Protein AF-A0A3D4TGB8-F1 (afdb_monomer_lite)

Secondary structure (DSSP, 8-state):
-HHHHHHHHHHTTPPPPSS------HHHHHHHHHHSS------HHHHHHHHHTTS----S-----PPPPP-----TTPPPPHHHHHHHHHHHHHHHHH-TTPPPP---

Foldseek 3Di:
DVVLLVVLCVVVVHDDDPDDDDDPDVVVVLVDVQPDVDDDDDDCVSCVVCVVVVSDDDDPDDSVDDDPDDDDDDDPPDDDDPVRVVVNVVVVVVCCVVPVPDDHPDDD

pLDDT: mean 86.69, std 12.25, range [35.31, 96.75]

Sequence (108 aa):
LRDRLTALFLSHGLEQPAETVETLDMPVVASLLLNNDMVVALPVEAVQPYMDAGLLKALPFDLGVSMDSFGIVTRKRHQLSPGADAMLLALREAAASIYPHYRAPSHG

Structure (mmCIF, N/CA/C/O backbone):
data_AF-A0A3D4TGB8-F1
#
_entry.id   AF-A0A3D4TGB8-F1
#
loop_
_atom_site.group_PDB
_atom_site.id
_atom_site.type_symbol
_atom_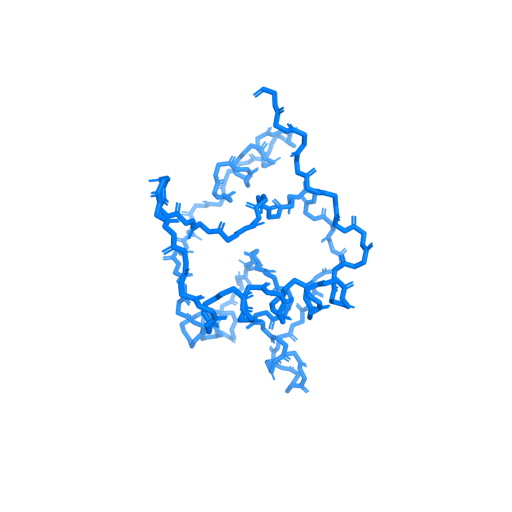site.label_atom_id
_atom_site.label_alt_id
_atom_site.label_comp_id
_atom_site.label_asym_id
_atom_site.label_entity_id
_atom_site.label_seq_id
_atom_site.pdbx_PDB_ins_code
_atom_site.Cartn_x
_atom_site.Cartn_y
_atom_site.Cartn_z
_atom_site.occupancy
_atom_site.B_iso_or_equiv
_atom_site.auth_seq_id
_atom_site.auth_comp_id
_atom_site.auth_asym_id
_atom_site.auth_atom_id
_atom_site.pdbx_PDB_model_num
ATOM 1 N N . LEU A 1 1 ? -2.145 12.079 -2.121 1.00 79.44 1 LEU A N 1
ATOM 2 C CA . LEU A 1 1 ? -2.998 11.351 -1.146 1.00 79.44 1 LEU A CA 1
ATOM 3 C C . LEU A 1 1 ? -3.542 12.283 -0.067 1.00 79.44 1 LEU A C 1
ATOM 5 O O . LEU A 1 1 ? -4.756 12.388 0.026 1.00 79.44 1 LEU A O 1
ATOM 9 N N . ARG A 1 2 ? -2.686 12.992 0.683 1.00 83.56 2 ARG A N 1
ATOM 10 C CA . ARG A 1 2 ? -3.095 13.956 1.721 1.00 83.56 2 ARG A CA 1
ATOM 11 C C . ARG A 1 2 ? -4.207 14.912 1.273 1.00 83.56 2 ARG A C 1
ATOM 13 O O . ARG A 1 2 ? -5.279 14.886 1.857 1.00 83.56 2 ARG A O 1
ATOM 20 N N . ASP A 1 3 ? -4.009 15.629 0.169 1.00 86.88 3 ASP A N 1
ATOM 21 C CA . ASP A 1 3 ? -5.017 16.573 -0.346 1.00 86.88 3 ASP A CA 1
ATOM 22 C C . ASP A 1 3 ? -6.357 15.903 -0.691 1.00 86.88 3 ASP A C 1
ATOM 24 O O . ASP A 1 3 ? -7.417 16.501 -0.530 1.00 86.88 3 ASP A O 1
ATOM 28 N N . ARG A 1 4 ? -6.329 14.635 -1.131 1.00 85.81 4 ARG A N 1
ATOM 29 C CA . ARG A 1 4 ? -7.546 13.859 -1.424 1.00 85.81 4 ARG A CA 1
ATOM 30 C C . ARG A 1 4 ? -8.286 13.475 -0.158 1.00 85.81 4 ARG A C 1
ATOM 32 O O . ARG A 1 4 ? -9.505 13.566 -0.134 1.00 85.81 4 ARG A O 1
ATOM 39 N N . LEU A 1 5 ? -7.558 13.071 0.882 1.00 87.88 5 LEU A N 1
ATOM 40 C CA . LEU A 1 5 ? -8.139 12.817 2.196 1.00 87.88 5 LEU A CA 1
ATOM 41 C C . LEU A 1 5 ? -8.747 14.102 2.755 1.00 87.88 5 LEU A C 1
ATOM 43 O O . LEU A 1 5 ? -9.914 14.099 3.125 1.00 87.88 5 LEU A O 1
ATOM 47 N N . THR A 1 6 ? -8.015 15.217 2.722 1.00 89.44 6 THR A N 1
ATOM 48 C CA . THR A 1 6 ? -8.538 16.532 3.113 1.00 89.44 6 THR A CA 1
ATOM 49 C C . THR A 1 6 ? -9.838 16.860 2.375 1.00 89.44 6 THR A C 1
ATOM 51 O O . THR A 1 6 ? -10.837 17.188 3.013 1.00 89.44 6 THR A O 1
ATOM 54 N N . ALA A 1 7 ? -9.861 16.713 1.048 1.00 89.00 7 ALA A N 1
ATOM 55 C CA . ALA A 1 7 ? -11.064 16.936 0.251 1.00 89.00 7 ALA A CA 1
ATOM 56 C C . ALA A 1 7 ? -12.208 15.974 0.620 1.00 89.00 7 ALA A C 1
ATOM 58 O O . ALA A 1 7 ? -13.359 16.403 0.679 1.00 89.00 7 ALA A O 1
ATOM 59 N N . LEU A 1 8 ? -11.908 14.704 0.913 1.00 88.88 8 LEU A N 1
ATOM 60 C CA . LEU A 1 8 ? -12.896 13.713 1.337 1.00 88.88 8 LEU A CA 1
ATOM 61 C C . LEU A 1 8 ? -13.574 14.126 2.650 1.00 88.88 8 LEU A C 1
ATOM 63 O O . LEU A 1 8 ? -14.803 14.189 2.683 1.00 88.88 8 LEU A O 1
ATOM 67 N N . PHE A 1 9 ? -12.803 14.465 3.689 1.00 91.12 9 PHE A N 1
ATOM 68 C CA . PHE A 1 9 ? -13.351 14.936 4.970 1.00 91.12 9 PHE A CA 1
ATOM 69 C C . PHE A 1 9 ? -14.224 16.183 4.773 1.00 91.12 9 PHE A C 1
ATOM 71 O O . PHE A 1 9 ? -15.385 16.198 5.186 1.00 91.12 9 PHE A O 1
ATOM 78 N N . LEU A 1 10 ? -13.712 17.183 4.046 1.00 91.50 10 LEU A N 1
ATOM 79 C CA . LEU A 1 10 ? -14.440 18.424 3.774 1.00 91.50 10 LEU A CA 1
ATOM 80 C C . LEU A 1 10 ? -15.739 18.187 2.991 1.00 91.50 10 LEU A C 1
ATOM 82 O O . LEU A 1 10 ? -16.764 18.784 3.315 1.00 91.50 10 LEU A O 1
ATOM 86 N N . SER A 1 11 ? -15.729 17.296 1.994 1.00 91.38 11 SER A N 1
ATOM 87 C CA . SER A 1 11 ? -16.925 16.969 1.202 1.00 91.38 11 SER A CA 1
ATOM 88 C C . SER A 1 11 ? -18.041 16.315 2.025 1.00 91.38 11 SER A C 1
ATOM 90 O O . SER A 1 11 ? -19.209 16.431 1.662 1.00 91.38 11 SER A O 1
ATOM 92 N N . HIS A 1 12 ? -17.695 15.689 3.154 1.00 91.56 12 HIS A N 1
ATOM 93 C CA . HIS A 1 12 ? -18.641 15.097 4.101 1.00 91.56 12 HIS A CA 1
ATOM 94 C C . HIS A 1 12 ? -18.993 16.040 5.266 1.00 91.56 12 HIS A C 1
ATOM 96 O O . HIS A 1 12 ? -19.692 15.629 6.189 1.00 91.56 12 HIS A O 1
ATOM 102 N N . GLY A 1 13 ? -18.521 17.294 5.248 1.00 94.69 13 GLY A N 1
ATOM 103 C CA . GLY A 1 13 ? -18.745 18.257 6.331 1.00 94.69 13 GLY A CA 1
ATOM 104 C C . GLY A 1 13 ? -18.023 17.900 7.634 1.00 94.69 13 GLY A C 1
ATOM 105 O O . GLY A 1 13 ? -18.428 18.359 8.699 1.00 94.69 13 GLY A O 1
ATOM 106 N N . LEU A 1 14 ? -16.981 17.069 7.557 1.00 93.56 14 LEU A N 1
ATOM 107 C CA . LEU A 1 14 ? -16.178 16.654 8.700 1.00 93.56 14 LEU A CA 1
ATOM 108 C C . LEU A 1 14 ? -14.954 17.559 8.855 1.00 93.56 14 LEU A C 1
ATOM 110 O O . LEU A 1 14 ? -14.363 18.018 7.873 1.00 93.56 14 LEU A O 1
ATOM 114 N N . GLU A 1 15 ? -14.536 17.764 10.101 1.00 92.75 15 GLU A N 1
ATOM 115 C CA . GLU A 1 15 ? -13.229 18.344 10.391 1.00 92.75 15 GLU A CA 1
ATOM 116 C C . GLU A 1 15 ? -12.115 17.368 9.995 1.00 92.75 15 GLU A C 1
ATOM 118 O O . GLU A 1 15 ? -12.282 16.146 10.009 1.00 92.75 15 GLU A O 1
ATOM 123 N N . GLN A 1 16 ? -10.962 17.917 9.620 1.00 90.06 16 GLN A N 1
ATOM 124 C CA . GLN A 1 16 ? -9.788 17.100 9.341 1.00 90.06 16 GLN A CA 1
ATOM 125 C C . GLN A 1 16 ? -9.225 16.517 10.645 1.00 90.06 16 GLN A C 1
ATOM 127 O O . GLN A 1 16 ? -9.309 17.175 11.685 1.00 90.06 16 GLN A O 1
ATOM 132 N N . PRO A 1 17 ? -8.592 15.331 10.603 1.00 89.06 17 PRO A N 1
ATOM 133 C CA . PRO A 1 17 ? -7.894 14.792 11.765 1.00 89.06 17 PRO A CA 1
ATOM 134 C C . PRO A 1 17 ? -6.818 15.774 12.253 1.00 89.06 17 PRO A C 1
ATOM 136 O O . PRO A 1 17 ? -6.001 16.234 11.456 1.00 89.06 17 PRO A O 1
ATOM 139 N N . ALA A 1 18 ? -6.821 16.094 13.549 1.00 86.44 18 ALA A N 1
ATOM 140 C CA . ALA A 1 18 ? -5.849 17.015 14.144 1.00 86.44 18 ALA A CA 1
ATOM 141 C C . ALA A 1 18 ? -4.474 16.356 14.359 1.00 86.44 18 ALA A C 1
ATOM 143 O O . ALA A 1 18 ? -3.441 16.959 14.082 1.00 86.44 18 ALA A O 1
ATOM 144 N N . GLU A 1 19 ? -4.470 15.095 14.798 1.00 90.56 19 GLU A N 1
ATOM 145 C CA . GLU A 1 19 ? -3.261 14.336 15.127 1.00 90.56 19 GLU A CA 1
ATOM 146 C C . GLU A 1 19 ? -2.891 13.402 13.970 1.00 90.56 19 GLU A C 1
ATOM 148 O O . GLU A 1 19 ? -3.370 12.271 13.870 1.00 90.56 19 GLU A O 1
ATOM 153 N N . THR A 1 20 ? -2.055 13.892 13.052 1.00 92.81 20 THR A N 1
ATOM 154 C CA . THR A 1 20 ? -1.636 13.140 11.858 1.00 92.81 20 THR A CA 1
ATOM 155 C C . THR A 1 20 ? -0.139 12.876 11.841 1.00 92.81 20 THR A C 1
ATOM 157 O O . THR A 1 20 ? 0.654 13.772 12.125 1.00 92.81 20 THR A O 1
ATOM 160 N N . VAL A 1 21 ? 0.246 11.682 11.391 1.00 93.62 21 VAL A N 1
ATOM 161 C CA . VAL A 1 21 ? 1.637 11.317 11.098 1.00 93.62 21 VAL A CA 1
ATOM 162 C C . VAL A 1 21 ? 1.762 10.983 9.614 1.00 93.62 21 VAL A C 1
ATOM 164 O O . VAL A 1 21 ? 0.959 10.224 9.075 1.00 93.62 21 VAL A O 1
ATOM 167 N N . GLU A 1 22 ? 2.784 11.530 8.955 1.00 91.44 22 GLU A N 1
ATOM 168 C CA . GLU A 1 22 ? 3.125 11.225 7.564 1.00 91.44 22 GLU A CA 1
ATOM 169 C C . GLU A 1 22 ? 4.484 10.517 7.527 1.00 91.44 22 GLU A C 1
ATOM 171 O O . GLU A 1 22 ? 5.508 11.090 7.897 1.00 91.44 22 GLU A O 1
ATOM 176 N N . THR A 1 23 ? 4.494 9.245 7.129 1.00 91.12 23 THR A N 1
ATOM 177 C CA . THR A 1 23 ? 5.712 8.433 7.038 1.00 91.12 23 THR A CA 1
ATOM 178 C C . THR A 1 23 ? 5.545 7.308 6.020 1.00 91.12 23 THR A C 1
ATOM 180 O O . THR A 1 23 ? 4.435 6.838 5.773 1.00 91.12 23 THR A O 1
ATOM 183 N N . LEU A 1 24 ? 6.662 6.869 5.440 1.00 88.19 24 LEU A N 1
ATOM 184 C CA . LEU A 1 24 ? 6.748 5.681 4.583 1.00 88.19 24 LEU A CA 1
ATOM 185 C C . LEU A 1 24 ? 7.402 4.490 5.304 1.00 88.19 24 LEU A C 1
ATOM 187 O O . LEU A 1 24 ? 7.548 3.417 4.723 1.00 88.19 24 LEU A O 1
ATOM 191 N N . ASP A 1 25 ? 7.817 4.676 6.557 1.00 93.94 25 ASP A N 1
ATOM 192 C CA . ASP A 1 25 ? 8.476 3.654 7.367 1.00 93.94 25 ASP A CA 1
ATOM 193 C C . ASP A 1 25 ? 7.434 2.672 7.931 1.00 93.94 25 ASP A C 1
ATOM 195 O O . ASP A 1 25 ? 6.683 2.997 8.853 1.00 93.94 25 ASP A O 1
ATOM 199 N N . MET A 1 26 ? 7.368 1.468 7.352 1.00 92.94 26 MET A N 1
ATOM 200 C CA . MET A 1 26 ? 6.401 0.438 7.752 1.00 92.94 26 MET A CA 1
ATOM 201 C C . MET A 1 26 ? 6.555 -0.022 9.211 1.00 92.94 26 MET A C 1
ATOM 203 O O . MET A 1 26 ? 5.532 -0.133 9.887 1.00 92.94 26 MET A O 1
ATOM 207 N N . PRO A 1 27 ? 7.770 -0.249 9.750 1.00 93.19 27 PRO A N 1
ATOM 208 C CA . PRO A 1 27 ? 7.958 -0.445 11.188 1.00 93.19 27 PRO A CA 1
ATOM 209 C C . PRO A 1 27 ? 7.326 0.649 12.062 1.00 93.19 27 PRO A C 1
ATOM 211 O O . PRO A 1 27 ? 6.670 0.328 13.057 1.00 93.19 27 PRO A O 1
ATOM 214 N N . VAL A 1 28 ? 7.472 1.926 11.691 1.00 95.75 28 VAL A N 1
ATOM 215 C CA . VAL A 1 28 ? 6.847 3.040 12.428 1.00 95.75 28 VAL A CA 1
ATOM 216 C C . VAL A 1 28 ? 5.323 3.000 12.305 1.00 95.75 28 VAL A C 1
ATOM 218 O O . VAL A 1 28 ? 4.637 3.125 13.320 1.00 95.75 28 VAL A O 1
ATOM 221 N N . VAL A 1 29 ? 4.785 2.770 11.101 1.00 95.56 29 VAL A N 1
ATOM 222 C CA . VAL A 1 29 ? 3.334 2.617 10.879 1.00 95.56 29 VAL A CA 1
ATOM 223 C C . VAL A 1 29 ? 2.771 1.495 11.749 1.00 95.56 29 VAL A C 1
ATOM 225 O O . VAL A 1 29 ? 1.819 1.718 12.494 1.00 95.56 29 VAL A O 1
ATOM 228 N N . ALA A 1 30 ? 3.380 0.309 11.709 1.00 94.94 30 ALA A N 1
ATOM 229 C CA . ALA A 1 30 ? 2.940 -0.838 12.494 1.00 94.94 30 ALA A CA 1
ATOM 230 C C . ALA A 1 30 ? 2.965 -0.534 13.999 1.00 94.94 30 ALA A C 1
ATOM 232 O O . ALA A 1 30 ? 1.998 -0.825 14.696 1.00 94.94 30 ALA A O 1
ATOM 233 N N . SER A 1 31 ? 4.032 0.102 14.494 1.00 95.88 31 SER A N 1
ATOM 234 C CA . SER A 1 31 ? 4.126 0.508 15.899 1.00 95.88 31 SER A CA 1
ATOM 235 C C . SER A 1 31 ? 3.011 1.482 16.298 1.00 95.88 31 SER A C 1
ATOM 237 O O . SER A 1 31 ? 2.379 1.291 17.337 1.00 95.88 31 SER A O 1
ATOM 239 N N . LEU A 1 32 ? 2.716 2.492 15.474 1.00 96.31 32 LEU A N 1
ATOM 240 C CA . LEU A 1 32 ? 1.661 3.464 15.771 1.00 96.31 32 LEU A CA 1
ATOM 241 C C . LEU A 1 32 ? 0.275 2.812 15.811 1.00 96.31 32 LEU A C 1
ATOM 243 O O . LEU A 1 32 ? -0.458 3.054 16.766 1.00 96.31 32 LEU A O 1
ATOM 247 N N . LEU A 1 33 ? -0.045 1.953 14.838 1.00 95.62 33 LEU A N 1
ATOM 248 C CA . LEU A 1 33 ? -1.330 1.245 14.765 1.00 95.62 33 LEU A CA 1
ATOM 249 C C . LEU A 1 33 ? -1.514 0.217 15.889 1.00 95.62 33 LEU A C 1
ATOM 251 O O . LEU A 1 33 ? -2.624 0.025 16.369 1.00 95.62 33 LEU A O 1
ATOM 255 N N . LEU A 1 34 ? -0.442 -0.463 16.305 1.00 95.69 34 LEU A N 1
ATOM 256 C CA . LEU A 1 34 ? -0.513 -1.478 17.361 1.00 95.69 34 LEU A CA 1
ATOM 257 C C . LEU A 1 34 ? -0.635 -0.874 18.763 1.00 95.69 34 LEU A C 1
ATOM 259 O O . LEU A 1 34 ? -1.148 -1.533 19.664 1.00 95.69 34 LEU A O 1
ATOM 263 N N . ASN A 1 35 ? -0.141 0.350 18.962 1.00 96.56 35 ASN A N 1
ATOM 264 C CA . ASN A 1 35 ? -0.070 0.975 20.284 1.00 96.56 35 ASN A CA 1
ATOM 265 C C . ASN A 1 35 ? -1.063 2.129 20.480 1.00 96.56 35 ASN A C 1
ATOM 267 O O . ASN A 1 35 ? -1.150 2.655 21.587 1.00 96.56 35 ASN A O 1
ATOM 271 N N . ASN A 1 36 ? -1.793 2.544 19.441 1.00 95.06 36 ASN A N 1
ATOM 272 C CA . ASN A 1 36 ? -2.718 3.676 19.496 1.00 95.06 36 ASN A CA 1
ATOM 273 C C . ASN A 1 36 ? -3.962 3.408 18.645 1.00 95.06 36 ASN A C 1
ATOM 275 O O . ASN A 1 36 ? -3.947 2.570 17.747 1.00 95.06 36 ASN A O 1
ATOM 279 N N . ASP A 1 37 ? -5.020 4.179 18.885 1.00 93.62 37 ASP A N 1
ATOM 280 C CA . ASP A 1 37 ? -6.244 4.146 18.079 1.00 93.62 37 ASP A CA 1
ATOM 281 C C . ASP A 1 37 ? -6.081 5.014 16.820 1.00 93.62 37 ASP A C 1
ATOM 283 O O . ASP A 1 37 ? -6.618 6.117 16.704 1.00 93.62 37 ASP A O 1
ATOM 287 N N . MET A 1 38 ? -5.222 4.553 15.910 1.00 94.81 38 MET A N 1
ATOM 288 C CA . MET A 1 38 ? -4.930 5.226 14.647 1.00 94.81 38 MET A CA 1
ATOM 289 C C . MET A 1 38 ? -5.404 4.395 13.459 1.00 94.81 38 MET A C 1
ATOM 291 O O . MET A 1 38 ? -5.429 3.167 13.485 1.00 94.81 38 MET A O 1
ATOM 295 N N . VAL A 1 39 ? -5.714 5.089 12.367 1.00 93.25 39 VAL A N 1
ATOM 296 C CA . VAL A 1 39 ? -5.995 4.488 11.063 1.00 93.25 39 VAL A CA 1
ATOM 297 C C . VAL A 1 39 ? -5.038 5.056 10.027 1.00 93.25 39 VAL A C 1
ATOM 299 O O . VAL A 1 39 ? -4.578 6.192 10.139 1.00 93.25 39 VAL A O 1
ATOM 302 N N . VAL A 1 40 ? -4.740 4.269 8.998 1.00 92.44 40 VAL A N 1
ATOM 303 C CA . VAL A 1 40 ? -3.848 4.681 7.915 1.00 92.44 40 VAL A CA 1
ATOM 304 C C . VAL A 1 40 ? -4.431 4.282 6.566 1.00 92.44 40 VAL A C 1
ATOM 306 O O . VAL A 1 40 ? -5.010 3.208 6.413 1.00 92.44 40 VAL A O 1
ATOM 309 N N . ALA A 1 41 ? -4.272 5.160 5.579 1.00 89.69 41 ALA A N 1
ATOM 310 C CA . ALA A 1 41 ? -4.607 4.884 4.191 1.00 89.69 41 ALA A CA 1
ATOM 311 C C . ALA A 1 41 ? -3.343 4.430 3.448 1.00 89.69 41 ALA A C 1
ATOM 313 O O . ALA A 1 41 ? -2.447 5.235 3.194 1.00 89.69 41 ALA A O 1
ATOM 314 N N . LEU A 1 42 ? -3.272 3.144 3.109 1.00 87.44 42 LEU A N 1
ATOM 315 C CA . LEU A 1 42 ? -2.152 2.530 2.393 1.00 87.44 42 LEU A CA 1
ATOM 316 C C . LEU A 1 42 ? -2.641 1.380 1.496 1.00 87.44 42 LEU A C 1
ATOM 318 O O . LEU A 1 42 ? -3.731 0.853 1.735 1.00 87.44 42 LEU A O 1
ATOM 322 N N . PRO A 1 43 ? -1.872 0.988 0.464 1.00 84.19 43 PRO A N 1
ATOM 323 C CA . PRO A 1 43 ? -2.156 -0.220 -0.307 1.00 84.19 43 PRO A CA 1
ATOM 324 C C . PRO A 1 43 ? -2.114 -1.448 0.597 1.00 84.19 43 PRO A C 1
ATOM 326 O O . PRO A 1 43 ? -1.183 -1.597 1.390 1.00 84.19 43 PRO A O 1
ATOM 329 N N . VAL A 1 44 ? -3.092 -2.342 0.460 1.00 85.31 44 VAL A N 1
ATOM 330 C CA . VAL A 1 44 ? -3.184 -3.570 1.269 1.00 85.31 44 VAL A CA 1
ATOM 331 C C . VAL A 1 44 ? -1.920 -4.417 1.108 1.00 85.31 44 VAL A C 1
ATOM 333 O O . VAL A 1 44 ? -1.396 -4.961 2.078 1.00 85.31 44 VAL A O 1
ATOM 336 N N . GLU A 1 45 ? -1.359 -4.433 -0.096 1.00 84.69 45 GLU A N 1
ATOM 337 C CA . GLU A 1 45 ? -0.146 -5.164 -0.446 1.00 84.69 45 GLU A CA 1
ATOM 338 C C . GLU A 1 45 ? 1.069 -4.699 0.372 1.00 84.69 45 GLU A C 1
ATOM 340 O O . GLU A 1 45 ? 1.945 -5.504 0.684 1.00 84.69 45 GLU A O 1
ATOM 345 N N . ALA A 1 46 ? 1.116 -3.421 0.770 1.00 86.31 46 ALA A N 1
ATOM 346 C CA . ALA A 1 46 ? 2.211 -2.871 1.570 1.00 86.31 46 ALA A CA 1
ATOM 347 C C . ALA A 1 46 ? 2.210 -3.393 3.018 1.00 86.31 46 ALA A C 1
ATOM 349 O O . ALA A 1 46 ? 3.249 -3.373 3.678 1.00 86.31 46 ALA A O 1
ATOM 350 N N . VAL A 1 47 ? 1.063 -3.875 3.508 1.00 91.06 47 VAL A N 1
ATOM 351 C CA . VAL A 1 47 ? 0.891 -4.393 4.876 1.00 91.06 47 VAL A CA 1
ATOM 352 C C . VAL A 1 47 ? 0.516 -5.869 4.925 1.00 91.06 47 VAL A C 1
ATOM 354 O O . VAL A 1 47 ? 0.274 -6.392 6.014 1.00 91.06 47 VAL A O 1
ATOM 357 N N . GLN A 1 48 ? 0.517 -6.561 3.783 1.00 92.12 48 GLN A N 1
ATOM 358 C CA . GLN A 1 48 ? 0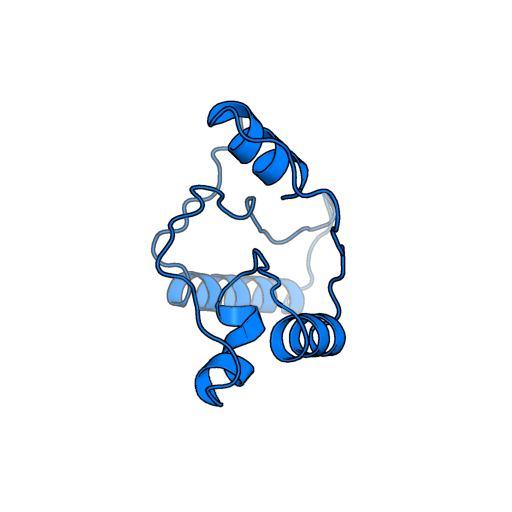.123 -7.966 3.697 1.00 92.12 48 GLN A CA 1
ATOM 359 C C . GLN A 1 48 ? 0.831 -8.858 4.735 1.00 92.12 48 GLN A C 1
ATOM 361 O O . GLN A 1 48 ? 0.128 -9.590 5.427 1.00 92.12 48 GLN A O 1
ATOM 366 N N . PRO A 1 49 ? 2.157 -8.739 4.984 1.00 94.44 49 PRO A N 1
ATOM 367 C CA . PRO A 1 49 ? 2.817 -9.555 6.008 1.00 94.44 49 PRO A CA 1
ATOM 368 C C . PRO A 1 49 ? 2.257 -9.350 7.425 1.00 94.44 49 PRO A C 1
ATOM 370 O O . PRO A 1 49 ? 2.191 -10.290 8.214 1.00 94.44 49 PRO A O 1
ATOM 373 N N . TYR A 1 50 ? 1.833 -8.129 7.761 1.00 95.06 50 TYR A N 1
ATOM 374 C CA . TYR A 1 50 ? 1.235 -7.817 9.061 1.00 95.06 50 TYR A CA 1
ATOM 375 C C . TYR A 1 50 ? -0.214 -8.304 9.152 1.00 95.06 50 TYR A C 1
ATOM 377 O O . TYR A 1 50 ? -0.663 -8.693 10.231 1.00 95.06 50 TYR A O 1
ATOM 385 N N . MET A 1 51 ? -0.941 -8.299 8.034 1.00 95.19 51 MET A N 1
ATOM 386 C CA . MET A 1 51 ? -2.289 -8.863 7.959 1.00 95.19 51 MET A CA 1
ATOM 387 C C . MET A 1 51 ? -2.269 -10.387 8.073 1.00 95.19 51 MET A C 1
ATOM 389 O O . MET A 1 51 ? -3.048 -10.946 8.843 1.00 95.19 51 MET A O 1
ATOM 393 N N . ASP A 1 52 ? -1.338 -11.046 7.383 1.00 96.44 52 ASP A N 1
ATOM 394 C CA . ASP A 1 52 ? -1.138 -12.497 7.450 1.00 96.44 52 ASP A CA 1
ATOM 395 C C . ASP A 1 52 ? -0.757 -12.943 8.870 1.00 96.44 52 ASP A C 1
ATOM 397 O O . ASP A 1 52 ? -1.201 -13.988 9.344 1.00 96.44 52 ASP A O 1
ATOM 401 N N . ALA A 1 53 ? 0.015 -12.116 9.583 1.00 96.12 53 ALA A N 1
ATOM 402 C CA . ALA A 1 53 ? 0.353 -12.318 10.991 1.00 96.12 53 ALA A CA 1
ATOM 403 C C . ALA A 1 53 ? -0.797 -11.992 11.970 1.00 96.12 53 ALA A C 1
ATOM 405 O O . ALA A 1 53 ? -0.631 -12.155 13.178 1.00 96.12 53 ALA A O 1
ATOM 406 N N . GLY A 1 54 ? -1.944 -11.503 11.485 1.00 95.94 54 GLY A N 1
ATOM 407 C CA . GLY A 1 54 ? -3.086 -11.104 12.314 1.00 95.94 54 GLY A CA 1
ATOM 408 C C . GLY A 1 54 ? -2.861 -9.835 13.144 1.00 95.94 54 GLY A C 1
ATOM 409 O O . GLY A 1 54 ? -3.641 -9.561 14.054 1.00 95.94 54 GLY A O 1
ATOM 410 N N . LEU A 1 55 ? -1.806 -9.068 12.851 1.00 95.81 55 LEU A N 1
ATOM 411 C CA . LEU A 1 55 ? -1.446 -7.842 13.569 1.00 95.81 55 LEU A CA 1
ATOM 412 C C . LEU A 1 55 ? -2.242 -6.633 13.081 1.00 95.81 55 LEU A C 1
ATOM 414 O O . LEU A 1 55 ? -2.568 -5.753 13.870 1.00 95.81 55 LEU A O 1
ATOM 418 N N . LEU A 1 56 ? -2.549 -6.588 11.784 1.00 95.94 56 LEU A N 1
ATOM 419 C CA . LEU A 1 56 ? -3.323 -5.518 11.163 1.00 95.94 56 LEU A CA 1
ATOM 420 C C . LEU A 1 56 ? -4.544 -6.086 10.448 1.00 95.94 56 LEU A C 1
ATOM 422 O O . LEU A 1 56 ?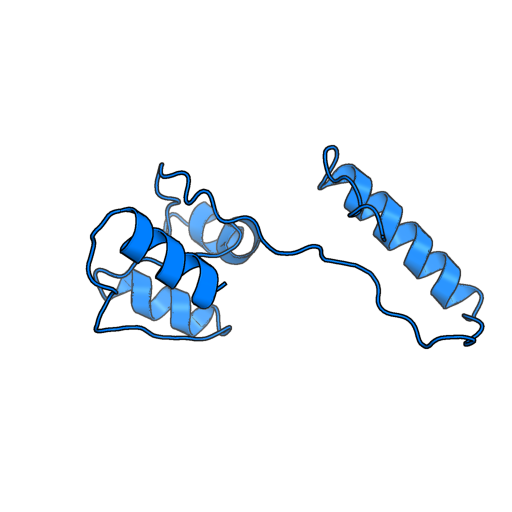 -4.561 -7.236 10.010 1.00 95.94 56 LEU A O 1
ATOM 426 N N . LYS A 1 57 ? -5.572 -5.253 10.295 1.00 94.94 57 LYS A N 1
ATOM 427 C CA . LYS A 1 57 ? -6.789 -5.612 9.572 1.00 94.94 57 LYS A CA 1
ATOM 428 C C . LYS A 1 57 ? -7.264 -4.442 8.725 1.00 94.94 57 LYS A C 1
ATOM 430 O O . LYS A 1 57 ? -7.362 -3.321 9.213 1.00 94.94 57 LYS A O 1
ATOM 435 N N . ALA A 1 58 ? -7.605 -4.724 7.470 1.00 93.12 58 ALA A N 1
ATOM 436 C CA . ALA A 1 58 ? -8.268 -3.754 6.613 1.00 93.12 58 ALA A CA 1
ATOM 437 C C . ALA A 1 58 ? -9.675 -3.451 7.151 1.00 93.12 58 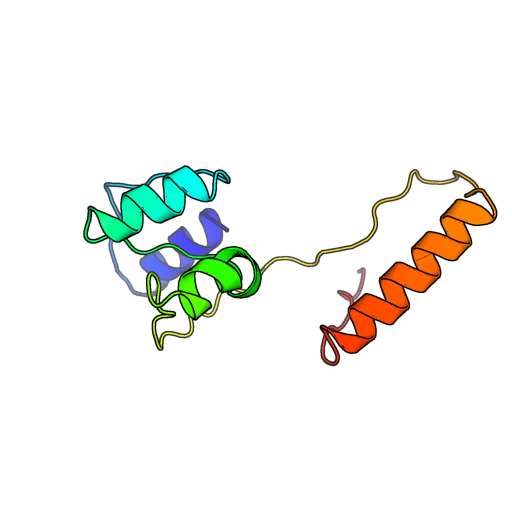ALA A C 1
ATOM 439 O O . ALA A 1 58 ? -10.452 -4.364 7.456 1.00 93.12 58 ALA A O 1
ATOM 440 N N . LEU A 1 59 ? -10.003 -2.166 7.263 1.00 92.19 59 LEU A N 1
ATOM 441 C CA . LEU A 1 59 ? -11.351 -1.731 7.607 1.00 92.19 59 LEU A CA 1
ATOM 442 C C . LEU A 1 59 ? -12.278 -1.927 6.398 1.00 92.19 59 LEU A C 1
ATOM 444 O O . LEU A 1 59 ? -11.855 -1.661 5.272 1.00 92.19 59 LEU A O 1
ATOM 448 N N . PRO A 1 60 ? -13.537 -2.364 6.596 1.00 90.00 60 PRO A N 1
ATOM 449 C CA . PRO A 1 60 ? -14.508 -2.532 5.517 1.00 90.00 60 PRO A CA 1
ATOM 450 C C . PRO A 1 60 ? -15.073 -1.168 5.088 1.00 90.00 60 PRO A C 1
ATOM 452 O O . PRO A 1 60 ? -16.263 -0.897 5.232 1.00 90.00 60 PRO A O 1
ATOM 455 N N . PHE A 1 61 ? -14.198 -0.287 4.613 1.00 85.81 61 PHE A N 1
ATOM 456 C CA . PHE A 1 61 ? -14.515 1.076 4.219 1.00 85.81 61 PHE A CA 1
ATOM 457 C C . PHE A 1 61 ? -13.889 1.372 2.860 1.00 85.81 61 PHE A C 1
ATOM 459 O O . PHE A 1 61 ? -12.672 1.283 2.697 1.00 85.81 61 PHE A O 1
ATOM 466 N N . ASP A 1 62 ? -14.727 1.730 1.890 1.00 83.69 62 ASP A N 1
ATOM 467 C CA . ASP A 1 62 ? -14.246 2.243 0.615 1.00 83.69 62 ASP A CA 1
ATOM 468 C C . ASP A 1 62 ? -13.931 3.727 0.775 1.00 83.69 62 ASP A C 1
ATOM 470 O O . ASP A 1 62 ? -14.821 4.571 0.883 1.00 83.69 62 ASP A O 1
ATOM 474 N N . LEU A 1 63 ? -12.638 4.035 0.805 1.00 80.56 63 LEU A N 1
ATOM 475 C CA . LEU A 1 63 ? -12.153 5.400 0.930 1.00 80.56 63 LEU A CA 1
ATOM 476 C C . LEU A 1 63 ? -12.527 6.253 -0.294 1.00 80.56 63 LEU A C 1
ATOM 478 O O . LEU A 1 63 ? -12.465 7.477 -0.213 1.00 80.56 63 LEU A O 1
ATOM 482 N N . GLY A 1 64 ? -12.860 5.642 -1.440 1.00 77.56 64 GLY A N 1
ATOM 483 C CA . GLY A 1 64 ? -13.114 6.358 -2.694 1.00 77.56 64 GLY A CA 1
ATOM 484 C C . GLY A 1 64 ? -11.889 7.118 -3.219 1.00 77.56 64 GLY A C 1
ATOM 485 O O . GLY A 1 64 ? -11.989 7.919 -4.147 1.00 77.56 64 GLY A O 1
ATOM 486 N N . VAL A 1 65 ? -10.716 6.883 -2.621 1.00 71.06 65 VAL A N 1
ATOM 487 C CA . VAL A 1 65 ? -9.449 7.514 -2.976 1.00 71.06 65 VAL A CA 1
ATOM 488 C C . VAL A 1 65 ? -8.555 6.451 -3.591 1.00 71.06 65 VAL A C 1
ATOM 490 O O . VAL A 1 65 ? -7.974 5.625 -2.892 1.00 71.06 65 VAL A O 1
ATOM 493 N N . SER A 1 66 ? -8.423 6.481 -4.915 1.00 67.94 66 SER A N 1
ATOM 494 C CA . SER A 1 66 ? -7.457 5.636 -5.606 1.00 67.94 66 SER A CA 1
ATOM 495 C C . SER A 1 66 ? -6.058 6.247 -5.533 1.00 67.94 66 SER A C 1
ATOM 497 O O . SER A 1 66 ? -5.880 7.476 -5.541 1.00 67.94 66 SER A O 1
ATOM 499 N N . MET A 1 67 ? -5.043 5.383 -5.514 1.00 64.06 67 MET A N 1
ATOM 500 C CA . MET A 1 67 ? -3.684 5.807 -5.837 1.00 64.06 67 MET A CA 1
ATOM 501 C C . MET A 1 67 ? -3.660 6.415 -7.241 1.00 64.06 67 MET A C 1
ATOM 503 O O . MET A 1 67 ? -4.382 5.980 -8.140 1.00 64.06 67 MET A O 1
ATOM 507 N N . ASP A 1 68 ? -2.848 7.458 -7.406 1.00 61.25 68 ASP A N 1
ATOM 508 C CA . ASP A 1 68 ? -2.574 8.022 -8.721 1.00 61.25 68 ASP A CA 1
ATOM 509 C C . ASP A 1 68 ? -1.966 6.993 -9.668 1.00 61.25 68 ASP A C 1
ATOM 511 O O . ASP A 1 68 ? -1.402 5.979 -9.250 1.00 61.25 68 ASP A O 1
ATOM 515 N N . SER A 1 69 ? -2.067 7.279 -10.964 1.00 66.94 69 SER A N 1
ATOM 516 C CA . SER A 1 69 ? -1.429 6.482 -12.000 1.00 66.94 69 SER A CA 1
ATOM 517 C C . SER A 1 69 ? 0.057 6.292 -11.701 1.00 66.94 69 SER A C 1
ATOM 519 O O . SER A 1 69 ? 0.823 7.255 -11.697 1.00 66.94 69 SER A O 1
ATOM 521 N N . PHE A 1 70 ? 0.466 5.045 -11.493 1.00 71.25 70 PHE A N 1
ATOM 522 C CA . PHE A 1 70 ? 1.869 4.658 -11.442 1.00 71.25 70 PHE A CA 1
ATOM 523 C C . PHE A 1 70 ? 2.331 4.210 -12.830 1.00 71.25 70 PHE A C 1
ATOM 525 O O . PHE A 1 70 ? 1.537 3.755 -13.657 1.00 71.25 70 PHE A O 1
ATOM 532 N N . GLY A 1 71 ? 3.621 4.369 -13.108 1.00 84.44 71 GLY A N 1
ATOM 533 C CA . GLY A 1 71 ? 4.183 4.060 -14.412 1.00 84.44 71 GLY A CA 1
ATOM 534 C C . GLY A 1 71 ? 5.701 4.029 -14.397 1.00 84.44 71 GLY A C 1
ATOM 535 O O . GLY A 1 71 ? 6.349 4.334 -13.398 1.00 84.44 71 GLY A O 1
ATOM 536 N N . ILE A 1 72 ? 6.267 3.650 -15.537 1.00 88.44 72 ILE A N 1
ATOM 537 C CA . ILE A 1 72 ? 7.713 3.584 -15.723 1.00 88.44 72 ILE A CA 1
ATOM 538 C C . ILE A 1 72 ? 8.178 4.924 -16.284 1.00 88.44 72 ILE A C 1
ATOM 540 O O . ILE A 1 72 ? 7.802 5.308 -17.393 1.00 88.44 72 ILE A O 1
ATOM 544 N N . VAL A 1 73 ? 9.004 5.631 -15.517 1.00 89.19 73 VAL A N 1
ATOM 545 C CA . VAL A 1 73 ? 9.587 6.909 -15.930 1.00 89.19 73 VAL A CA 1
ATOM 546 C C . VAL A 1 73 ? 10.910 6.645 -16.639 1.00 89.19 73 VAL A C 1
ATOM 548 O O . VAL A 1 73 ? 11.816 6.030 -16.082 1.00 89.19 73 VAL A O 1
ATOM 551 N N . THR A 1 74 ? 11.033 7.129 -17.873 1.00 89.94 74 THR A N 1
ATOM 552 C CA . THR A 1 74 ? 12.270 7.059 -18.662 1.00 89.94 74 THR A CA 1
ATOM 553 C C . THR A 1 74 ? 12.698 8.455 -19.095 1.00 89.94 74 THR A C 1
ATOM 555 O O . THR A 1 74 ? 11.885 9.375 -19.228 1.00 89.94 74 THR A O 1
ATOM 558 N N . ARG A 1 75 ? 14.001 8.646 -19.319 1.00 91.06 75 ARG A N 1
ATOM 559 C CA . ARG A 1 75 ? 14.510 9.917 -19.838 1.00 91.06 75 ARG A CA 1
ATOM 560 C C . ARG A 1 75 ? 14.067 10.089 -21.292 1.00 91.06 75 ARG A C 1
ATOM 562 O O . ARG A 1 75 ? 14.353 9.251 -22.144 1.00 91.06 75 ARG A O 1
ATOM 569 N N . LYS A 1 76 ? 13.431 11.223 -21.600 1.00 91.06 76 LYS A N 1
ATOM 570 C CA . LYS A 1 76 ? 13.016 11.565 -22.968 1.00 91.06 76 LYS A CA 1
ATOM 571 C C . LYS A 1 76 ? 14.211 11.485 -23.931 1.00 91.06 76 LYS A C 1
ATOM 573 O O . LYS A 1 76 ? 15.266 12.048 -23.644 1.00 91.06 76 LYS A O 1
ATOM 578 N N . ARG A 1 77 ? 14.020 10.828 -25.083 1.00 88.56 77 ARG A N 1
ATOM 579 C CA . ARG A 1 77 ? 15.043 10.595 -26.131 1.00 88.56 77 ARG A CA 1
ATOM 580 C C . ARG A 1 77 ? 16.247 9.749 -25.691 1.00 88.56 77 ARG A C 1
ATOM 582 O O . ARG A 1 77 ? 17.257 9.742 -26.387 1.00 88.56 77 ARG A O 1
ATOM 589 N N . HIS A 1 78 ? 16.165 9.042 -24.568 1.00 88.94 78 HIS A N 1
ATOM 590 C CA . HIS A 1 78 ? 17.174 8.051 -24.218 1.00 88.94 78 HIS A CA 1
ATOM 591 C C . HIS A 1 78 ? 16.827 6.709 -24.869 1.00 88.94 78 HIS A C 1
ATOM 593 O O . HIS A 1 78 ? 15.710 6.225 -24.708 1.00 88.94 78 HIS A O 1
ATOM 599 N N . GLN A 1 79 ? 17.771 6.126 -25.610 1.00 91.50 79 GLN A N 1
ATOM 600 C CA . GLN A 1 79 ? 17.653 4.737 -26.048 1.00 91.50 79 GLN A CA 1
ATOM 601 C C . GLN A 1 79 ? 17.993 3.825 -24.877 1.00 91.50 79 GLN A C 1
ATOM 603 O O . GLN A 1 79 ? 19.055 3.961 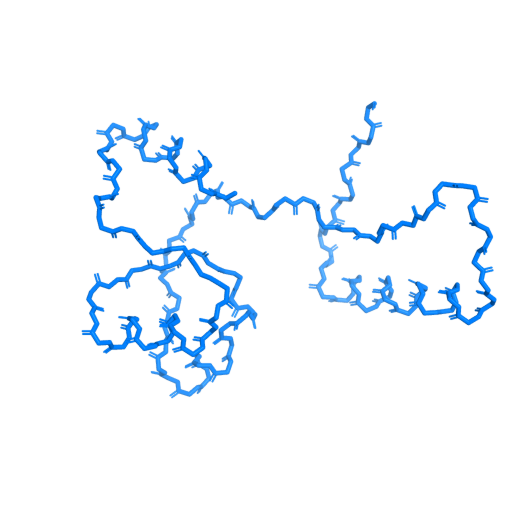-24.270 1.00 91.50 79 GLN A O 1
ATOM 608 N N . LEU A 1 80 ? 17.075 2.917 -24.564 1.00 92.75 80 LEU A N 1
ATOM 609 C CA . LEU A 1 80 ? 17.302 1.877 -23.577 1.00 92.75 80 LEU A CA 1
ATOM 610 C C . LEU A 1 80 ? 18.294 0.851 -24.132 1.00 92.75 80 LEU A C 1
ATOM 612 O O . LEU A 1 80 ? 18.392 0.638 -25.340 1.00 92.75 80 LEU A O 1
ATOM 616 N N . SER A 1 81 ? 19.065 0.233 -23.240 1.00 95.19 81 SER A N 1
ATOM 617 C CA . SER A 1 81 ? 19.854 -0.937 -23.614 1.00 95.19 81 SER A CA 1
ATOM 618 C C . SER A 1 81 ? 18.924 -2.139 -23.835 1.00 95.19 81 SER A C 1
ATOM 620 O O . SER A 1 81 ? 17.842 -2.178 -23.243 1.00 95.19 81 SER A O 1
ATOM 622 N N . PRO A 1 82 ? 19.353 -3.177 -24.577 1.00 95.56 82 PRO A N 1
ATOM 623 C CA . PRO A 1 82 ? 18.543 -4.384 -24.761 1.00 95.56 82 PRO A CA 1
ATOM 624 C C . PRO A 1 82 ? 18.092 -5.030 -23.440 1.00 95.56 82 PRO A C 1
ATOM 626 O O . PRO A 1 82 ? 16.974 -5.523 -23.333 1.00 95.56 82 PRO A O 1
ATOM 629 N N . GLY A 1 83 ? 18.941 -4.992 -22.405 1.00 96.75 83 GLY A N 1
ATOM 630 C CA . GLY A 1 83 ? 18.593 -5.503 -21.075 1.00 96.75 83 GLY A CA 1
ATOM 631 C C . GLY A 1 83 ? 17.552 -4.645 -20.353 1.00 96.75 83 GLY A C 1
ATOM 632 O O . GLY A 1 83 ? 16.680 -5.181 -19.673 1.00 96.75 83 GLY A O 1
ATOM 633 N N . ALA A 1 84 ? 17.605 -3.322 -20.524 1.00 94.56 84 ALA A N 1
ATOM 634 C CA . ALA A 1 84 ? 16.607 -2.424 -19.957 1.00 94.56 84 ALA A CA 1
ATOM 635 C C . ALA A 1 84 ? 15.243 -2.589 -20.645 1.00 94.56 84 ALA A C 1
ATOM 637 O O . ALA A 1 84 ? 14.233 -2.621 -19.946 1.00 94.56 84 ALA A O 1
ATOM 638 N N . ASP A 1 85 ? 15.209 -2.768 -21.970 1.00 94.44 85 ASP A N 1
ATOM 639 C CA . ASP A 1 85 ? 13.978 -3.091 -22.708 1.00 94.44 85 ASP A CA 1
ATOM 640 C C . ASP A 1 85 ? 13.374 -4.425 -22.252 1.00 94.44 85 ASP A C 1
ATOM 642 O O . ASP A 1 85 ? 12.176 -4.497 -21.968 1.00 94.44 85 ASP A O 1
ATOM 6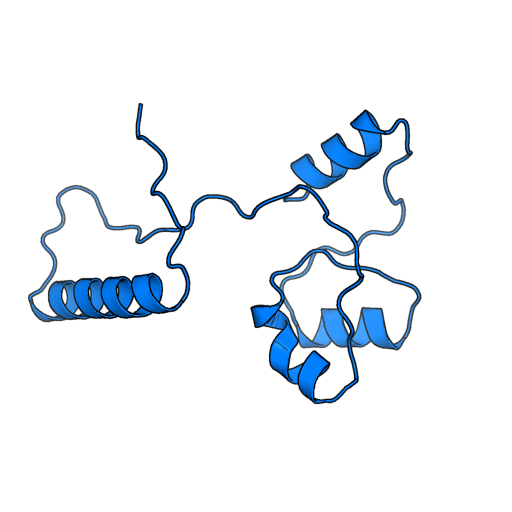46 N N . ALA A 1 86 ? 14.203 -5.464 -22.106 1.00 96.44 86 ALA A N 1
ATOM 647 C CA . ALA A 1 86 ? 13.760 -6.763 -21.603 1.00 96.44 86 ALA A CA 1
ATOM 648 C C . ALA A 1 86 ? 13.177 -6.665 -20.181 1.00 96.44 86 ALA A C 1
ATOM 650 O O . ALA A 1 86 ? 12.125 -7.238 -19.900 1.00 96.44 86 ALA A O 1
ATOM 651 N N . MET A 1 87 ? 13.810 -5.893 -19.291 1.00 95.81 87 MET A N 1
ATOM 652 C CA . MET A 1 87 ? 13.284 -5.645 -17.945 1.00 95.81 87 MET A CA 1
ATOM 653 C C . MET A 1 87 ? 11.957 -4.879 -17.978 1.00 95.81 87 MET A C 1
ATOM 655 O O . MET A 1 87 ? 11.037 -5.200 -17.226 1.00 95.81 87 MET A O 1
ATOM 659 N N . LEU A 1 88 ? 11.831 -3.889 -18.863 1.00 93.88 88 LEU A N 1
ATOM 660 C CA . LEU A 1 88 ? 10.600 -3.123 -19.052 1.00 93.88 88 LEU A CA 1
ATOM 661 C C . LEU A 1 88 ? 9.443 -4.015 -19.513 1.00 93.88 88 LEU A C 1
ATOM 663 O O . LEU A 1 88 ? 8.323 -3.848 -19.029 1.00 93.88 88 LEU A O 1
ATOM 667 N N . LEU A 1 89 ? 9.710 -4.965 -20.412 1.00 93.50 89 LEU A N 1
ATOM 668 C CA . LEU A 1 89 ? 8.733 -5.962 -20.847 1.00 93.50 89 LEU A CA 1
ATOM 669 C C . LEU A 1 89 ? 8.306 -6.866 -19.682 1.00 93.50 89 LEU A C 1
ATOM 671 O O . LEU A 1 89 ? 7.113 -6.958 -19.401 1.00 93.50 89 LEU A O 1
ATOM 675 N N . ALA A 1 90 ? 9.264 -7.437 -18.948 1.00 95.31 90 ALA A N 1
ATOM 676 C CA . ALA A 1 90 ? 8.978 -8.320 -17.815 1.00 95.31 90 ALA A CA 1
ATOM 677 C C . ALA A 1 90 ? 8.151 -7.622 -16.717 1.00 95.31 90 ALA A C 1
ATOM 679 O O . ALA A 1 90 ? 7.198 -8.192 -16.186 1.00 95.31 90 ALA A O 1
ATOM 680 N N . LEU A 1 91 ? 8.463 -6.356 -16.408 1.00 92.94 91 LEU A N 1
ATOM 681 C CA . LEU A 1 91 ? 7.684 -5.556 -15.458 1.00 92.94 91 LEU A CA 1
ATOM 682 C C . LEU A 1 91 ? 6.242 -5.337 -15.936 1.00 92.94 91 LEU A C 1
ATOM 684 O O . LEU A 1 91 ? 5.318 -5.378 -15.125 1.00 92.94 91 LEU A O 1
ATOM 688 N N . ARG A 1 92 ? 6.032 -5.112 -17.240 1.00 90.81 92 ARG A N 1
ATOM 689 C CA . ARG A 1 92 ? 4.689 -4.937 -17.816 1.00 90.81 92 ARG A CA 1
ATOM 690 C C . ARG A 1 92 ? 3.877 -6.226 -17.775 1.00 90.81 92 ARG A C 1
ATOM 692 O O . ARG A 1 92 ? 2.699 -6.168 -17.437 1.00 90.81 92 ARG A O 1
ATOM 699 N N . GLU A 1 93 ? 4.492 -7.361 -18.085 1.00 92.25 93 GLU A N 1
ATOM 700 C CA . GLU A 1 93 ? 3.845 -8.676 -18.018 1.00 92.25 93 GLU A CA 1
ATOM 701 C C . GLU A 1 93 ? 3.435 -9.025 -16.582 1.00 92.25 93 GLU A C 1
ATOM 703 O O . GLU A 1 93 ? 2.281 -9.381 -16.336 1.00 92.25 93 GLU A O 1
ATOM 708 N N . ALA A 1 94 ? 4.337 -8.830 -15.615 1.00 91.25 94 ALA A N 1
ATOM 709 C CA . ALA A 1 94 ? 4.031 -9.030 -14.201 1.00 91.25 94 ALA A CA 1
ATOM 710 C C . ALA A 1 94 ? 2.904 -8.097 -13.726 1.00 91.25 94 ALA A C 1
ATOM 712 O O . ALA A 1 94 ? 1.949 -8.542 -13.089 1.00 91.25 94 ALA A O 1
ATOM 713 N N . ALA A 1 95 ? 2.967 -6.811 -14.086 1.00 86.44 95 ALA A N 1
ATOM 714 C CA . ALA A 1 95 ? 1.927 -5.848 -13.738 1.00 86.44 95 ALA A CA 1
ATOM 715 C C . ALA A 1 95 ? 0.564 -6.210 -14.349 1.00 86.44 95 ALA A C 1
ATOM 717 O O . ALA A 1 95 ? -0.448 -6.048 -13.674 1.00 86.44 95 ALA A O 1
ATOM 718 N N . ALA A 1 96 ? 0.516 -6.734 -15.578 1.00 86.31 96 ALA A N 1
ATOM 719 C CA . ALA A 1 96 ? -0.731 -7.173 -16.208 1.00 86.31 96 ALA A CA 1
ATOM 720 C C . ALA A 1 96 ? -1.389 -8.347 -15.461 1.00 86.31 96 ALA A C 1
ATOM 722 O O . ALA A 1 96 ? -2.615 -8.429 -15.413 1.00 86.31 96 ALA A O 1
ATOM 723 N N . SER A 1 97 ? -0.588 -9.223 -14.844 1.00 86.75 97 SER A N 1
ATOM 724 C CA . SER A 1 97 ? -1.098 -10.303 -13.992 1.00 86.75 97 SER A CA 1
ATOM 725 C C . SER A 1 97 ? -1.646 -9.798 -12.655 1.00 86.75 97 SER A C 1
ATOM 727 O O . SER A 1 97 ? -2.590 -10.384 -12.134 1.00 86.75 97 SER A O 1
ATOM 729 N N . ILE A 1 98 ? -1.037 -8.760 -12.077 1.00 81.69 98 ILE A N 1
ATOM 730 C CA . ILE A 1 98 ? -1.400 -8.236 -10.748 1.00 81.69 98 ILE A CA 1
ATOM 731 C C . ILE A 1 98 ? -2.562 -7.234 -10.853 1.00 81.69 98 ILE A C 1
ATOM 733 O O . ILE A 1 98 ? -3.432 -7.192 -9.987 1.00 81.69 98 ILE A O 1
ATOM 737 N N . TYR A 1 99 ? -2.614 -6.456 -11.937 1.00 78.38 99 TYR A N 1
ATOM 738 C CA . TYR A 1 99 ? -3.561 -5.357 -12.139 1.00 78.38 99 TYR A CA 1
ATOM 739 C C . TYR A 1 99 ? -4.358 -5.504 -13.456 1.00 78.38 99 TYR A C 1
ATOM 741 O O . TYR A 1 99 ? -4.243 -4.659 -14.349 1.00 78.38 99 TYR A O 1
ATOM 749 N N . PRO A 1 100 ? -5.218 -6.532 -13.601 1.00 68.50 100 PRO A N 1
ATOM 750 C CA . PRO A 1 100 ? -5.884 -6.868 -14.870 1.00 68.50 100 PRO A CA 1
ATOM 751 C C . PRO A 1 100 ? -6.887 -5.812 -15.369 1.00 68.50 100 PRO A C 1
ATOM 753 O O . PRO A 1 100 ? -7.250 -5.799 -16.544 1.00 68.50 100 PRO A O 1
ATOM 756 N N . HIS A 1 101 ? -7.342 -4.913 -14.493 1.00 68.44 101 HIS A N 1
ATOM 757 C CA . HIS A 1 101 ? -8.294 -3.845 -14.821 1.00 68.44 101 HIS A CA 1
ATOM 758 C C . HIS A 1 101 ? -7.650 -2.457 -14.920 1.00 68.44 101 HIS A C 1
ATOM 760 O O . HIS A 1 101 ? -8.358 -1.465 -15.110 1.00 68.44 101 HIS A O 1
ATOM 766 N N . TYR A 1 102 ? -6.321 -2.362 -14.808 1.00 67.25 102 TYR A N 1
ATOM 767 C CA . TYR A 1 102 ? -5.633 -1.086 -14.949 1.00 67.25 102 TYR A CA 1
ATOM 768 C C . TYR A 1 102 ? -5.742 -0.574 -16.392 1.00 67.25 102 TYR A C 1
ATOM 770 O O . TYR A 1 102 ? -5.246 -1.187 -17.338 1.00 67.25 102 TYR A O 1
ATOM 778 N N . ARG A 1 103 ? -6.376 0.590 -16.561 1.00 61.38 103 ARG A N 1
ATOM 779 C CA . ARG A 1 103 ? -6.338 1.370 -17.802 1.00 61.38 103 ARG A CA 1
ATOM 780 C C . ARG A 1 103 ? -5.346 2.504 -17.613 1.00 61.38 103 ARG A C 1
ATOM 782 O O . ARG A 1 103 ? -5.520 3.328 -16.719 1.00 61.38 103 ARG A O 1
ATOM 789 N N . ALA A 1 104 ? -4.323 2.550 -18.464 1.00 57.81 104 ALA A N 1
ATOM 790 C CA . ALA A 1 104 ? -3.424 3.694 -18.506 1.00 57.81 104 ALA A CA 1
ATOM 791 C C . ALA A 1 104 ? -4.255 4.981 -18.689 1.00 57.81 104 ALA A C 1
ATOM 793 O O . ALA A 1 104 ? -5.181 4.977 -19.509 1.00 57.81 104 ALA A O 1
ATOM 794 N N . PRO A 1 105 ? -3.958 6.069 -17.956 1.00 53.12 105 PRO A N 1
ATOM 795 C CA . PRO A 1 105 ? -4.652 7.335 -18.146 1.00 53.12 105 PRO A CA 1
ATOM 796 C C . PRO A 1 105 ? -4.536 7.770 -19.605 1.00 53.12 105 PRO A C 1
ATOM 798 O O . PRO A 1 105 ? -3.439 7.766 -20.174 1.00 53.12 105 PRO A O 1
ATOM 801 N N . SER A 1 106 ? -5.655 8.151 -20.217 1.00 41.75 106 SER A N 1
ATOM 802 C CA . SER A 1 106 ? -5.660 8.795 -21.529 1.00 41.75 106 SER A CA 1
ATOM 803 C C . SER A 1 106 ? -4.844 10.082 -21.432 1.00 41.75 106 SER A C 1
ATOM 805 O O . SER A 1 106 ? -5.249 11.017 -20.745 1.00 41.75 106 SER A O 1
ATOM 807 N N . HIS A 1 107 ? -3.671 10.104 -22.064 1.00 42.84 107 HIS A N 1
ATOM 808 C CA . HIS A 1 107 ? -2.853 11.307 -22.158 1.00 42.84 107 HIS A CA 1
ATOM 809 C C . HIS A 1 107 ? -3.579 12.272 -23.105 1.00 42.84 107 HIS A C 1
ATOM 811 O O . HIS A 1 107 ? -3.695 11.977 -24.295 1.00 42.84 107 HIS A O 1
ATOM 817 N N . GLY A 1 108 ? -4.139 13.348 -22.547 1.00 35.31 108 GLY A N 1
ATOM 818 C CA . GLY A 1 108 ? -4.628 14.508 -23.298 1.00 35.31 108 GLY A CA 1
ATOM 819 C C . GLY A 1 108 ? -3.491 15.431 -23.704 1.00 35.31 108 GLY A C 1
ATOM 820 O O . GLY A 1 108 ? -2.465 15.445 -22.984 1.00 35.31 108 GLY A O 1
#

Radius of gyration: 18.24 Å; chains: 1; bounding box: 39×31×46 Å